Protein AF-A0A9D6YNT1-F1 (afdb_monomer)

pLDDT: mean 77.93, std 12.07, range [56.81, 93.31]

Radius of gyration: 22.13 Å; Cα contacts (8 Å, |Δi|>4): 5; chains: 1; bounding box: 39×24×65 Å

Sequence (74 aa):
MSKEEFQKQIQSAATQLNEKELEAVYSYLLSFLNNPRNQGKELVSMAGTVTVDDLKLMEEAINNGCEKIDANEW

Foldseek 3Di:
DDPVVVVVVVVVVLVVDDPVVNVVVVVVVVVCVPDVPCCVVVVVVVPDDCDPVNVVVVVVCCVVVDDDPDPVPD

Secondary structure (DSSP, 8-state):
--HHHHHHHHHHHHTTS-HHHHHHHHHHHHHHHH-TTTHHHHHHHHSPPPPHHHHHHHHHHHHHHS----TT--

Solvent-accessible surface area (backbone atoms only — not comparable to full-atom values): 4648 Å² total; per-residue (Å²): 136,53,76,68,58,52,53,52,52,53,52,58,55,56,74,73,51,54,73,70,56,49,48,50,52,50,53,53,56,49,52,54,77,76,38,76,85,58,47,70,67,63,47,55,79,65,52,73,78,79,46,76,66,56,51,49,54,52,52,51,49,50,68,72,65,53,81,76,84,58,86,83,80,117

Structure (mmCIF, N/CA/C/O backbone):
data_AF-A0A9D6YNT1-F1
#
_entry.id   AF-A0A9D6YNT1-F1
#
loop_
_atom_site.group_PDB
_atom_site.id
_atom_site.type_symbol
_atom_site.label_atom_id
_atom_site.label_alt_id
_atom_site.label_comp_id
_atom_site.label_asym_id
_atom_site.label_entity_id
_atom_site.label_seq_id
_atom_site.pdbx_PDB_ins_code
_atom_site.Cartn_x
_atom_site.Cartn_y
_atom_site.Cartn_z
_atom_site.occupancy
_atom_site.B_iso_or_equiv
_atom_site.auth_seq_id
_atom_site.auth_comp_id
_atom_site.auth_asym_id
_atom_site.auth_atom_id
_atom_site.pdbx_PDB_model_num
ATOM 1 N N . MET A 1 1 ? -5.046 15.925 -5.315 1.00 61.94 1 MET A N 1
ATOM 2 C CA . MET A 1 1 ? -5.508 15.629 -3.945 1.00 61.94 1 MET A CA 1
ATOM 3 C C . MET A 1 1 ? -4.665 16.436 -2.976 1.00 61.94 1 MET A C 1
ATOM 5 O O . MET A 1 1 ? -3.442 16.374 -3.068 1.00 61.94 1 MET A O 1
ATOM 9 N N . SER A 1 2 ? -5.292 17.246 -2.124 1.00 90.44 2 SER A N 1
ATOM 10 C CA . SER A 1 2 ? -4.585 18.063 -1.133 1.00 90.44 2 SER A CA 1
ATOM 11 C C . SER A 1 2 ? -4.189 17.233 0.097 1.00 90.44 2 SER A C 1
ATOM 13 O O . SER A 1 2 ? -4.752 16.169 0.364 1.00 90.44 2 SER A O 1
ATOM 15 N N . LYS A 1 3 ? -3.224 17.728 0.882 1.00 88.94 3 LYS A N 1
ATOM 16 C CA . LYS A 1 3 ? -2.808 17.096 2.147 1.00 88.94 3 LYS A CA 1
ATOM 17 C C . LYS A 1 3 ? -3.986 16.918 3.117 1.00 88.94 3 LYS A C 1
ATOM 19 O O . LYS A 1 3 ? -4.064 15.917 3.821 1.00 88.94 3 LYS A O 1
ATOM 24 N N . GLU A 1 4 ? -4.896 17.883 3.135 1.00 90.88 4 GLU A N 1
ATOM 25 C CA . GLU A 1 4 ? -6.062 17.912 4.021 1.00 90.88 4 GLU A CA 1
ATOM 26 C C . GLU A 1 4 ? -7.128 16.895 3.597 1.00 90.88 4 GLU A C 1
ATOM 28 O O . GLU A 1 4 ? -7.713 16.221 4.444 1.00 90.88 4 GLU A O 1
ATOM 33 N N . GLU A 1 5 ? -7.350 16.728 2.290 1.00 89.69 5 GLU A N 1
ATOM 34 C CA . GLU A 1 5 ? -8.229 15.679 1.758 1.00 89.69 5 GLU A CA 1
ATOM 35 C C . GLU A 1 5 ? -7.705 14.289 2.102 1.00 89.69 5 GLU A C 1
ATOM 37 O O . GLU A 1 5 ? -8.464 13.428 2.546 1.00 89.69 5 GLU A O 1
ATOM 42 N N . PHE A 1 6 ? -6.396 14.090 1.961 1.00 83.69 6 PHE A N 1
ATOM 43 C CA . PHE A 1 6 ? -5.761 12.822 2.286 1.00 83.69 6 PHE A CA 1
ATOM 44 C C . PHE A 1 6 ? -5.884 12.480 3.780 1.00 83.69 6 PHE A C 1
ATOM 46 O O . PHE A 1 6 ? -6.252 11.361 4.136 1.00 83.69 6 PHE A O 1
ATOM 53 N N . GLN A 1 7 ? -5.663 13.456 4.668 1.00 87.44 7 GLN A N 1
ATOM 54 C CA . GLN A 1 7 ? -5.845 13.268 6.112 1.00 87.44 7 GLN A CA 1
ATOM 55 C C . GLN A 1 7 ? -7.280 12.875 6.476 1.00 87.44 7 GLN A C 1
ATOM 57 O O . GLN A 1 7 ? -7.477 11.962 7.280 1.00 87.44 7 GLN A O 1
ATOM 62 N N . LYS A 1 8 ? -8.278 13.520 5.862 1.00 90.25 8 LYS A N 1
ATOM 63 C CA . LYS A 1 8 ? -9.691 13.178 6.077 1.00 90.25 8 LYS A CA 1
ATOM 64 C C . LYS A 1 8 ? -10.016 11.758 5.622 1.00 90.25 8 LYS A C 1
ATOM 66 O O . LYS A 1 8 ? -10.747 11.058 6.318 1.00 90.25 8 LYS A O 1
ATOM 71 N N . GLN A 1 9 ? -9.459 11.314 4.496 1.00 87.50 9 GLN A N 1
ATOM 72 C CA . GLN A 1 9 ? -9.656 9.946 4.011 1.00 87.50 9 GLN A CA 1
ATOM 73 C C . GLN A 1 9 ? -9.065 8.908 4.968 1.00 87.50 9 GLN A C 1
ATOM 75 O O . GLN A 1 9 ? -9.752 7.947 5.307 1.00 87.50 9 GLN A O 1
ATOM 80 N N . ILE A 1 10 ? -7.843 9.126 5.468 1.00 87.94 10 ILE A N 1
ATOM 81 C CA . ILE A 1 10 ? -7.228 8.218 6.449 1.00 87.94 10 ILE A CA 1
ATOM 82 C C . ILE A 1 10 ? -8.053 8.160 7.735 1.00 87.94 10 ILE A C 1
ATOM 84 O O . ILE A 1 10 ? -8.317 7.072 8.240 1.00 87.94 10 ILE A O 1
ATOM 88 N N . GLN A 1 11 ? -8.491 9.308 8.256 1.00 88.94 11 GLN A N 1
ATOM 89 C CA . GLN A 1 11 ? -9.323 9.344 9.461 1.00 88.94 11 GLN A CA 1
ATOM 90 C C . GLN A 1 11 ? -10.644 8.600 9.257 1.00 88.94 11 GLN A C 1
ATOM 92 O O . GLN A 1 11 ? -11.020 7.787 10.097 1.00 88.94 11 GLN A O 1
ATOM 97 N N . SER A 1 12 ? -11.316 8.816 8.124 1.00 90.62 12 SER A N 1
ATOM 98 C CA . SER A 1 12 ? -12.548 8.096 7.799 1.00 90.62 12 SER A CA 1
ATOM 99 C C . SER A 1 12 ? -12.321 6.587 7.697 1.00 90.62 12 SER A C 1
ATOM 101 O O . SER A 1 12 ? -13.135 5.821 8.207 1.00 90.62 12 SER A O 1
ATOM 103 N N . ALA A 1 13 ? -11.229 6.147 7.073 1.00 88.31 13 ALA A N 1
ATOM 104 C CA . ALA A 1 13 ? -10.901 4.728 6.960 1.00 88.31 13 ALA A CA 1
ATOM 105 C C . ALA A 1 13 ? -10.595 4.107 8.333 1.00 88.31 13 ALA A C 1
ATOM 107 O O . ALA A 1 13 ? -11.094 3.032 8.647 1.00 88.31 13 ALA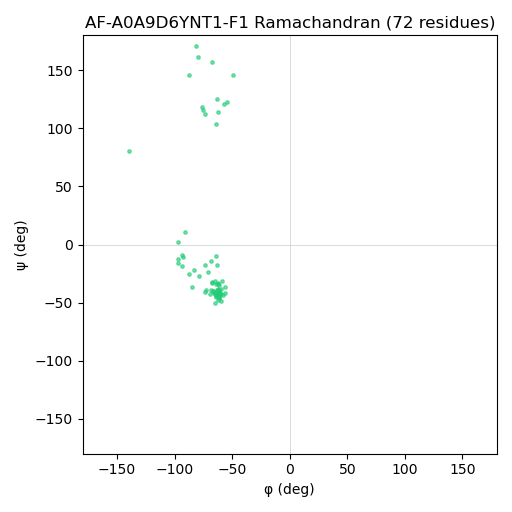 A O 1
ATOM 108 N N . ALA A 1 14 ? -9.854 4.815 9.190 1.00 87.06 14 ALA A N 1
ATOM 109 C CA . ALA A 1 14 ? -9.517 4.343 10.531 1.00 87.06 14 ALA A CA 1
ATOM 110 C C . ALA A 1 14 ? -10.756 4.134 11.417 1.00 87.06 14 ALA A C 1
ATOM 112 O O . ALA A 1 14 ? -10.785 3.195 12.205 1.00 87.06 14 ALA A O 1
ATOM 113 N N . THR A 1 15 ? -11.802 4.958 11.262 1.00 89.75 15 THR A N 1
ATOM 114 C CA . THR A 1 15 ? -13.054 4.799 12.031 1.00 89.75 15 THR A CA 1
ATOM 115 C C . THR A 1 15 ? -13.866 3.553 11.673 1.00 89.75 15 THR A C 1
ATOM 117 O O . THR A 1 15 ? -14.772 3.192 12.417 1.00 89.75 15 THR A O 1
ATOM 120 N N . GLN A 1 16 ? -13.562 2.900 10.548 1.00 92.88 16 GLN A N 1
ATOM 121 C CA . GLN A 1 16 ? -14.253 1.688 10.099 1.00 92.88 16 GLN A CA 1
ATOM 122 C C . GLN A 1 16 ? -13.569 0.401 10.579 1.00 92.88 16 GLN A C 1
ATOM 124 O O . GLN A 1 16 ? -14.145 -0.675 10.435 1.00 92.88 16 GLN A O 1
ATOM 129 N N . LEU A 1 17 ? -12.361 0.507 11.137 1.00 92.00 17 LEU A N 1
ATOM 130 C CA . LEU A 1 17 ? -11.573 -0.634 11.590 1.00 92.00 17 LEU A CA 1
ATOM 131 C C . LEU A 1 17 ? -11.919 -1.009 13.030 1.00 92.00 17 LEU A C 1
ATOM 133 O O . LEU A 1 17 ? -12.189 -0.151 13.874 1.00 92.00 17 LEU A O 1
ATOM 137 N N . ASN A 1 18 ? -11.862 -2.303 13.326 1.00 93.31 18 ASN A N 1
ATOM 138 C CA . ASN A 1 18 ? -11.9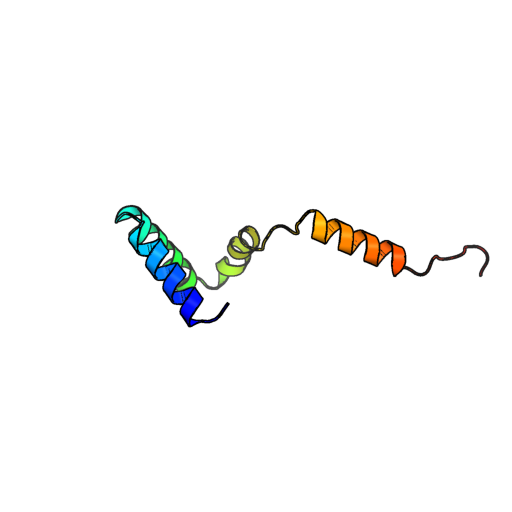24 -2.787 14.700 1.00 93.31 18 ASN A CA 1
ATOM 139 C C . ASN A 1 18 ? -10.556 -2.683 15.401 1.00 93.31 18 ASN A C 1
ATOM 141 O O . ASN A 1 18 ? -9.528 -2.417 14.781 1.00 93.31 18 ASN A O 1
ATOM 145 N N . GLU A 1 19 ? -10.539 -2.916 16.714 1.00 91.94 19 GLU A N 1
ATOM 146 C CA . GLU A 1 19 ? -9.336 -2.776 17.545 1.00 91.94 19 GLU A CA 1
ATOM 147 C C . GLU A 1 19 ? -8.157 -3.634 17.055 1.00 91.94 19 GLU A C 1
ATOM 149 O O . GLU A 1 19 ? -7.033 -3.143 16.980 1.00 91.94 19 GLU A O 1
ATOM 154 N N . LYS A 1 20 ? -8.411 -4.882 16.635 1.00 92.19 20 LYS A N 1
ATOM 155 C CA . LYS A 1 20 ? -7.361 -5.788 16.139 1.00 92.19 20 LYS A CA 1
ATOM 156 C C . LYS A 1 20 ? -6.783 -5.328 14.806 1.00 92.19 20 LYS A C 1
ATOM 158 O O . LYS A 1 20 ? -5.582 -5.439 14.576 1.00 92.19 20 LYS A O 1
ATOM 163 N N . GLU A 1 21 ? -7.632 -4.830 13.916 1.00 88.94 21 GLU A N 1
ATOM 164 C CA . GLU A 1 21 ? -7.205 -4.275 12.630 1.00 88.94 21 GLU A CA 1
ATOM 165 C C . GLU A 1 21 ? -6.392 -2.995 12.829 1.00 88.94 21 GLU A C 1
ATOM 167 O O . GLU A 1 21 ? -5.363 -2.803 12.182 1.00 88.94 21 GLU A O 1
ATOM 172 N N . LEU A 1 22 ? -6.811 -2.146 13.768 1.00 89.88 22 LEU A N 1
ATOM 173 C CA . LEU A 1 22 ? -6.118 -0.907 14.099 1.00 89.88 22 LEU A CA 1
ATOM 174 C C . LEU A 1 22 ? -4.742 -1.182 14.729 1.00 89.88 22 LEU A C 1
ATOM 176 O O . LEU A 1 22 ? -3.758 -0.534 14.368 1.00 89.88 22 LEU A O 1
ATOM 180 N N . GLU A 1 23 ? -4.648 -2.192 15.596 1.00 91.12 23 GLU A N 1
ATOM 181 C CA . GLU A 1 23 ? -3.384 -2.673 16.164 1.00 91.12 23 GLU A CA 1
ATOM 182 C C . GLU A 1 23 ? -2.454 -3.249 15.085 1.00 91.12 23 GLU A C 1
ATOM 184 O O . GLU A 1 23 ? -1.258 -2.948 15.072 1.00 91.12 23 GLU A O 1
ATOM 189 N N . ALA A 1 24 ? -2.992 -4.012 14.129 1.00 87.12 2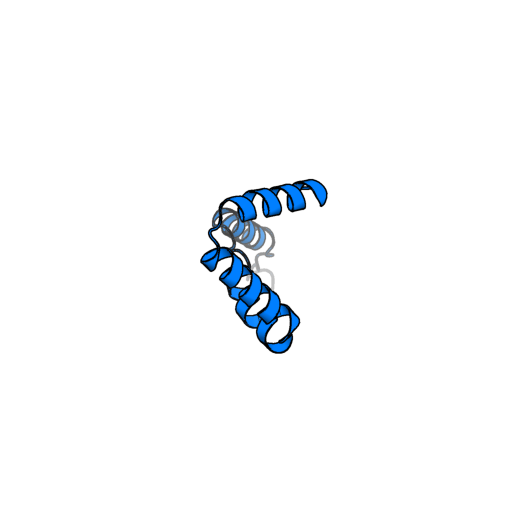4 ALA A N 1
ATOM 190 C CA . ALA A 1 24 ? -2.221 -4.543 13.007 1.00 87.12 24 ALA A CA 1
ATOM 191 C C . ALA A 1 24 ? -1.650 -3.423 12.124 1.00 87.12 24 ALA A C 1
ATOM 193 O O . ALA A 1 24 ? -0.466 -3.455 11.785 1.00 87.12 24 ALA A O 1
ATOM 194 N N . VAL A 1 25 ? -2.452 -2.401 11.803 1.00 87.44 25 VAL A N 1
ATOM 195 C CA . VAL A 1 25 ? -1.992 -1.219 11.055 1.00 87.44 25 VAL A CA 1
ATOM 196 C C . VAL A 1 25 ? -0.914 -0.466 11.834 1.00 87.44 25 VAL A C 1
ATOM 198 O O . VAL A 1 25 ? 0.110 -0.094 11.263 1.00 87.44 25 VAL A O 1
ATOM 201 N N . TYR A 1 26 ? -1.099 -0.263 13.139 1.00 86.31 26 TYR A N 1
ATOM 202 C CA . TYR A 1 26 ? -0.109 0.409 13.980 1.00 86.31 26 TYR A CA 1
ATOM 203 C C . TYR A 1 26 ? 1.219 -0.359 14.040 1.00 86.31 26 TYR A C 1
ATOM 205 O O . TYR A 1 26 ? 2.281 0.220 13.811 1.00 86.31 26 TYR A O 1
ATOM 213 N N . SER A 1 27 ? 1.159 -1.672 14.272 1.00 85.88 27 SER A N 1
ATOM 214 C CA . SER A 1 27 ? 2.321 -2.566 14.262 1.00 85.88 27 SER A CA 1
ATOM 215 C C . SER A 1 27 ? 3.044 -2.532 12.912 1.00 85.88 27 SER A C 1
ATOM 217 O O . SER A 1 27 ? 4.269 -2.389 12.851 1.00 85.88 27 SER A O 1
ATOM 219 N N . TYR A 1 28 ? 2.279 -2.556 11.820 1.00 82.94 28 TYR A N 1
ATOM 220 C CA . TYR A 1 28 ? 2.807 -2.427 10.470 1.00 82.94 28 TYR A CA 1
ATOM 221 C C . TYR A 1 28 ? 3.547 -1.099 10.271 1.00 82.94 28 TYR A C 1
ATOM 223 O O . TYR A 1 28 ?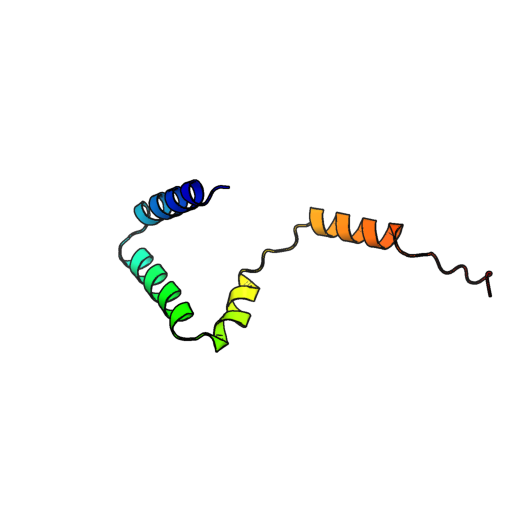 4.700 -1.107 9.847 1.00 82.94 28 TYR A O 1
ATOM 231 N N . LEU A 1 29 ? 2.965 0.037 10.666 1.00 83.44 29 LEU A N 1
ATOM 232 C CA . LEU A 1 29 ? 3.623 1.348 10.583 1.00 83.44 29 LEU A CA 1
ATOM 233 C C . LEU A 1 29 ? 4.902 1.421 11.430 1.00 83.44 29 LEU A C 1
ATOM 235 O O . LEU A 1 29 ? 5.918 1.952 10.976 1.00 83.44 29 LEU A O 1
ATOM 239 N N . LEU A 1 30 ? 4.888 0.855 12.639 1.00 83.75 30 LEU A N 1
ATOM 240 C CA . LEU A 1 30 ? 6.076 0.779 13.491 1.00 83.75 30 LEU A CA 1
ATOM 241 C C . LEU A 1 30 ? 7.200 -0.048 12.854 1.00 83.75 30 LEU A C 1
ATOM 243 O O . LEU A 1 30 ? 8.376 0.273 13.044 1.00 83.75 30 LEU A O 1
ATOM 247 N N . SER A 1 31 ? 6.863 -1.085 12.085 1.00 79.81 31 SER A N 1
ATOM 248 C CA . SER A 1 31 ? 7.855 -1.902 11.380 1.00 79.81 31 SER A CA 1
ATOM 249 C C . SER A 1 31 ? 8.667 -1.081 10.365 1.00 79.81 31 SER A C 1
ATOM 251 O O . SER A 1 31 ? 9.882 -1.272 10.258 1.00 79.81 31 SER A O 1
ATOM 253 N N . PHE A 1 32 ? 8.047 -0.082 9.718 1.00 71.38 32 PHE A N 1
ATOM 254 C CA . PHE A 1 32 ? 8.748 0.838 8.816 1.00 71.38 32 PHE A CA 1
ATOM 255 C C . PHE A 1 32 ? 9.701 1.759 9.562 1.00 71.38 32 PHE A C 1
ATOM 257 O O . PHE A 1 32 ? 10.822 1.967 9.103 1.00 71.38 32 PHE A O 1
ATOM 264 N N . LEU A 1 33 ? 9.282 2.306 10.704 1.00 76.94 33 LEU A N 1
ATOM 265 C CA . LEU A 1 33 ? 10.092 3.263 11.462 1.00 76.94 33 LEU A CA 1
ATOM 266 C C . LEU A 1 33 ? 11.351 2.618 12.054 1.00 76.94 33 LEU A C 1
ATOM 268 O O . LEU A 1 33 ? 12.390 3.268 12.150 1.00 76.94 33 LEU A O 1
ATOM 272 N N . ASN A 1 34 ? 11.271 1.335 12.414 1.00 76.25 34 ASN A N 1
ATOM 273 C CA . ASN A 1 34 ? 12.332 0.644 13.143 1.00 76.25 34 ASN A CA 1
ATOM 274 C C . ASN A 1 34 ? 13.290 -0.168 12.256 1.00 76.25 34 ASN A C 1
ATOM 276 O O . ASN A 1 34 ? 14.341 -0.589 12.739 1.00 76.25 34 ASN A O 1
ATOM 280 N N . ASN A 1 35 ? 12.972 -0.402 10.976 1.00 67.75 35 ASN A N 1
ATOM 281 C CA . ASN A 1 35 ? 13.837 -1.190 10.094 1.00 67.75 35 ASN A CA 1
ATOM 282 C C . ASN A 1 35 ? 13.947 -0.619 8.667 1.00 67.75 35 ASN A C 1
ATOM 284 O O . ASN A 1 35 ? 13.338 -1.140 7.728 1.00 67.75 35 ASN A O 1
ATOM 288 N N . PRO A 1 36 ? 14.797 0.404 8.458 1.00 59.94 36 PRO A N 1
ATOM 289 C CA . PRO A 1 36 ? 14.958 1.053 7.158 1.00 59.94 36 PRO A CA 1
ATOM 290 C C . PRO A 1 36 ? 15.504 0.143 6.049 1.00 59.94 36 PRO A C 1
ATOM 292 O O . PRO A 1 36 ? 15.359 0.441 4.868 1.00 59.94 36 PRO A O 1
ATOM 295 N N . ARG A 1 37 ? 16.113 -0.996 6.400 1.00 56.81 37 ARG A N 1
ATOM 296 C CA . ARG A 1 37 ? 16.799 -1.881 5.447 1.00 56.81 37 ARG A CA 1
ATOM 297 C C . ARG A 1 37 ? 15.853 -2.852 4.723 1.00 56.81 37 ARG A C 1
ATOM 299 O O . ARG A 1 37 ? 16.186 -3.311 3.634 1.00 56.81 37 ARG A O 1
ATOM 306 N N . ASN A 1 38 ? 14.675 -3.121 5.293 1.00 56.84 38 ASN A N 1
ATOM 307 C CA . ASN A 1 38 ? 13.650 -3.994 4.702 1.00 56.84 38 ASN A CA 1
ATOM 308 C C . ASN A 1 38 ? 12.595 -3.231 3.878 1.00 56.84 38 ASN A C 1
ATOM 310 O O . ASN A 1 38 ? 11.833 -3.851 3.139 1.00 56.84 38 ASN A O 1
ATOM 314 N N . GLN A 1 39 ? 12.600 -1.895 3.939 1.00 60.81 39 GLN A N 1
ATOM 315 C CA . GLN A 1 39 ? 11.613 -1.032 3.281 1.00 60.81 39 GLN A CA 1
ATOM 316 C C . GLN A 1 39 ? 11.586 -1.218 1.756 1.00 60.81 39 GLN A C 1
ATOM 318 O O . GLN A 1 39 ? 10.520 -1.248 1.157 1.00 60.81 39 GLN A O 1
ATOM 323 N N . GLY A 1 40 ? 12.741 -1.417 1.113 1.00 57.50 40 GLY A N 1
ATOM 324 C CA . GLY A 1 40 ? 12.808 -1.520 -0.348 1.00 57.50 40 GLY A CA 1
ATOM 325 C C . GLY A 1 40 ? 12.088 -2.738 -0.938 1.00 57.50 40 GLY A C 1
ATOM 326 O O . GLY A 1 40 ? 11.570 -2.644 -2.041 1.00 57.50 40 GLY A O 1
ATOM 327 N 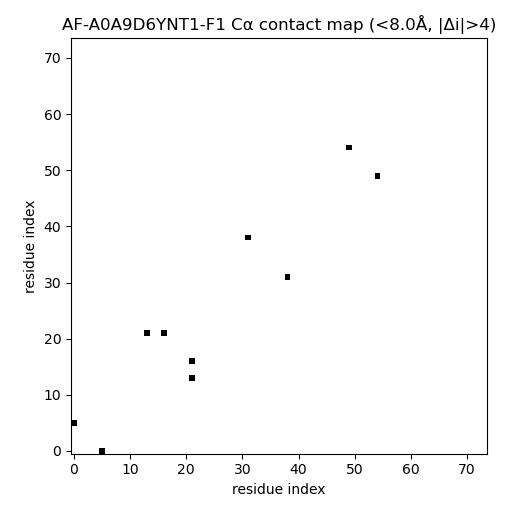N . LYS A 1 41 ? 12.028 -3.876 -0.232 1.00 62.75 41 LYS A N 1
ATOM 328 C CA . LYS A 1 41 ? 11.412 -5.109 -0.763 1.00 62.75 41 LYS A CA 1
ATOM 329 C C . LYS A 1 41 ? 9.900 -5.152 -0.560 1.00 62.75 41 LYS A C 1
ATOM 331 O O . LYS A 1 41 ? 9.195 -5.633 -1.439 1.00 62.75 41 LYS A O 1
ATOM 336 N N . GLU A 1 42 ? 9.407 -4.639 0.565 1.00 61.34 42 GLU A N 1
ATOM 337 C CA . GLU A 1 42 ? 7.963 -4.580 0.830 1.00 61.34 42 GLU A CA 1
ATOM 338 C C . GLU A 1 42 ? 7.279 -3.427 0.094 1.00 61.34 42 GLU A C 1
ATOM 340 O O . GLU A 1 42 ? 6.124 -3.543 -0.291 1.00 61.34 42 GLU A O 1
ATOM 345 N N . LEU A 1 43 ? 7.995 -2.339 -0.202 1.00 60.31 43 LEU A N 1
ATOM 346 C CA . LEU A 1 43 ? 7.453 -1.277 -1.050 1.00 60.31 43 LEU A CA 1
ATOM 347 C C . LEU A 1 43 ? 7.323 -1.707 -2.518 1.00 60.31 43 LEU A C 1
ATOM 349 O O . LEU A 1 43 ? 6.488 -1.161 -3.227 1.00 60.31 43 LEU A O 1
ATOM 353 N N . VAL A 1 44 ? 8.092 -2.702 -2.980 1.00 61.25 44 VAL A N 1
ATOM 354 C CA . VAL A 1 44 ? 7.975 -3.240 -4.350 1.00 61.25 44 VAL A CA 1
ATOM 355 C C . VAL A 1 44 ? 6.652 -3.976 -4.564 1.00 61.25 44 VAL A C 1
ATOM 357 O O . VAL A 1 44 ? 6.107 -3.896 -5.658 1.00 61.25 44 VAL A O 1
ATOM 360 N N . SER A 1 45 ? 6.088 -4.638 -3.547 1.00 57.16 45 SER A N 1
ATOM 361 C CA . SER A 1 45 ? 4.744 -5.231 -3.667 1.00 57.16 45 SER A CA 1
ATOM 362 C C . SER A 1 45 ? 3.628 -4.181 -3.647 1.00 57.16 45 SER A C 1
ATOM 364 O O . SER A 1 45 ? 2.509 -4.473 -4.061 1.00 57.16 45 SER A O 1
ATOM 366 N N . MET A 1 46 ? 3.935 -2.967 -3.179 1.00 57.91 46 MET A N 1
ATOM 367 C CA . MET A 1 46 ? 3.035 -1.810 -3.168 1.00 57.91 46 MET A CA 1
ATOM 368 C C . MET A 1 46 ? 3.240 -0.866 -4.356 1.00 57.91 46 MET A C 1
ATOM 370 O O . MET A 1 46 ? 2.383 -0.018 -4.611 1.00 57.91 46 MET A O 1
ATOM 374 N N . ALA A 1 47 ? 4.360 -0.978 -5.075 1.00 57.12 47 ALA A N 1
ATOM 375 C CA . ALA 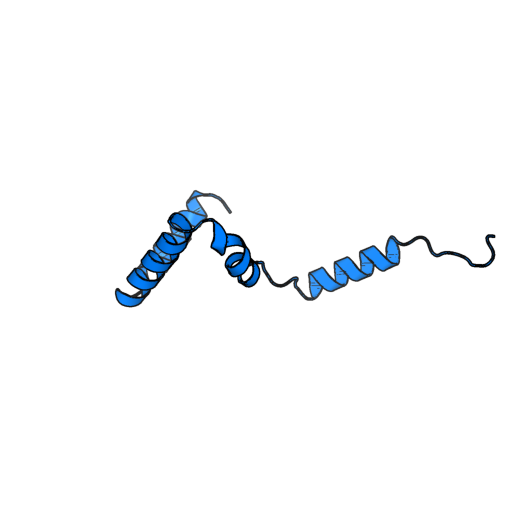A 1 47 ? 4.582 -0.255 -6.314 1.00 57.12 47 ALA A CA 1
ATOM 376 C C . ALA A 1 47 ? 3.517 -0.725 -7.310 1.00 57.12 47 ALA A C 1
ATOM 378 O O . ALA A 1 47 ? 3.457 -1.903 -7.658 1.00 57.12 47 ALA A O 1
ATOM 379 N N . GLY A 1 48 ? 2.624 0.195 -7.676 1.00 64.50 48 GLY A N 1
ATOM 380 C CA . GLY A 1 48 ? 1.425 -0.099 -8.449 1.00 64.50 48 GLY A CA 1
ATOM 381 C C . GLY A 1 48 ? 1.710 -0.934 -9.693 1.00 64.50 48 GLY A C 1
ATOM 382 O O . GLY A 1 48 ? 2.745 -0.799 -10.346 1.00 64.50 48 GLY A O 1
ATOM 383 N N . THR A 1 49 ? 0.763 -1.799 -10.037 1.00 67.12 49 THR A N 1
ATOM 384 C CA . THR A 1 49 ? 0.781 -2.495 -11.319 1.00 67.12 49 THR A CA 1
ATOM 385 C C . THR A 1 49 ? 0.649 -1.463 -12.431 1.00 67.12 49 THR A C 1
ATOM 387 O O . THR A 1 49 ? -0.316 -0.696 -12.425 1.00 67.12 49 THR A O 1
ATOM 390 N N . VAL A 1 50 ? 1.590 -1.455 -13.382 1.00 7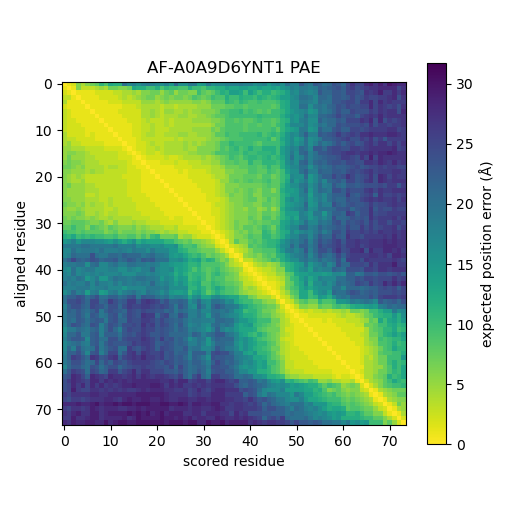4.88 50 VAL A N 1
ATOM 391 C CA . VAL A 1 50 ? 1.421 -0.714 -14.639 1.00 74.88 50 VAL A CA 1
ATOM 392 C C . VAL A 1 50 ? 0.107 -1.187 -15.248 1.00 74.88 50 VAL A C 1
ATOM 394 O O . VAL A 1 50 ? -0.101 -2.393 -15.413 1.00 74.88 50 VAL A O 1
ATOM 397 N N . THR A 1 51 ? -0.819 -0.261 -15.487 1.00 79.06 51 THR A N 1
ATOM 398 C CA . THR A 1 51 ? -2.124 -0.641 -16.020 1.00 79.06 51 THR A CA 1
ATOM 399 C C . THR A 1 51 ? -1.959 -1.161 -17.447 1.00 79.06 51 THR A C 1
ATOM 401 O O . THR A 1 51 ? -0.986 -0.849 -18.131 1.00 79.06 51 THR A O 1
ATOM 404 N N . VAL A 1 52 ? -2.906 -1.971 -17.925 1.00 77.38 52 VAL A N 1
ATOM 405 C CA . VAL A 1 52 ? -2.873 -2.461 -19.315 1.00 77.38 52 VAL A CA 1
ATOM 406 C C . VAL A 1 52 ? -2.878 -1.298 -20.313 1.00 77.38 52 VAL A C 1
ATOM 408 O O . VAL A 1 52 ? -2.273 -1.401 -21.376 1.00 77.38 52 VAL A O 1
ATOM 411 N N . ASP A 1 53 ? -3.523 -0.187 -19.965 1.00 81.56 53 ASP A N 1
ATOM 412 C CA . ASP A 1 53 ? -3.564 1.002 -20.811 1.00 81.56 53 ASP A CA 1
ATOM 413 C C . ASP A 1 53 ? -2.218 1.737 -20.817 1.00 81.56 53 ASP A C 1
ATOM 415 O O . ASP A 1 53 ? -1.734 2.102 -21.888 1.00 81.56 53 ASP A O 1
ATOM 419 N N . ASP A 1 54 ? -1.552 1.851 -19.664 1.00 84.69 54 ASP A N 1
ATOM 420 C CA . ASP A 1 54 ? -0.188 2.389 -19.597 1.00 84.69 54 ASP A CA 1
ATOM 421 C C . ASP A 1 54 ? 0.802 1.509 -20.377 1.00 8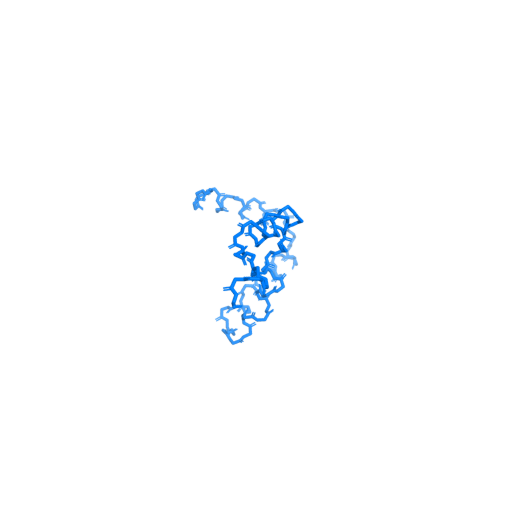4.69 54 ASP A C 1
ATOM 423 O O . ASP A 1 54 ? 1.665 2.030 -21.082 1.00 84.69 54 ASP A O 1
ATOM 427 N N . LEU A 1 55 ? 0.650 0.178 -20.325 1.00 82.00 55 LEU A N 1
ATOM 428 C CA . LEU A 1 55 ? 1.468 -0.748 -21.119 1.00 82.00 55 LEU A CA 1
ATOM 429 C C . LEU A 1 55 ? 1.301 -0.519 -22.627 1.00 82.00 55 LEU A C 1
ATOM 431 O O . LEU A 1 55 ? 2.297 -0.517 -23.349 1.00 82.00 55 LEU A O 1
ATOM 435 N N . LYS A 1 56 ? 0.072 -0.285 -23.102 1.00 86.38 56 LYS A N 1
ATOM 436 C CA . LYS A 1 56 ? -0.186 0.025 -24.519 1.00 86.38 56 LYS A CA 1
ATOM 437 C C . LYS A 1 56 ? 0.439 1.351 -24.934 1.00 86.38 56 LYS A C 1
ATOM 439 O O . LYS A 1 56 ? 1.055 1.425 -25.990 1.00 86.38 56 LYS A O 1
ATOM 444 N N . LEU A 1 57 ? 0.332 2.381 -24.094 1.00 90.06 57 LEU A N 1
ATOM 445 C CA . LEU A 1 57 ? 0.959 3.678 -24.362 1.00 90.06 57 LEU A CA 1
ATOM 446 C C . LEU A 1 57 ? 2.484 3.560 -24.451 1.00 90.06 57 LEU A C 1
ATOM 448 O O . LEU A 1 57 ? 3.109 4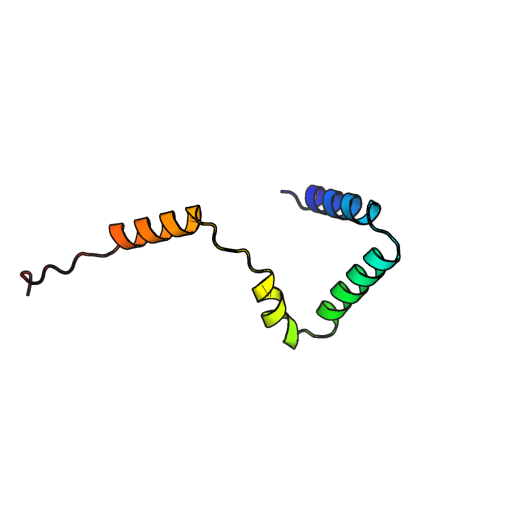.180 -25.312 1.00 90.06 57 LEU A O 1
ATOM 452 N N . MET A 1 58 ? 3.088 2.741 -23.588 1.00 86.06 58 MET A N 1
ATOM 453 C CA . MET A 1 58 ? 4.520 2.449 -23.644 1.00 86.06 58 MET A CA 1
ATOM 454 C C . MET A 1 58 ? 4.896 1.710 -24.936 1.00 86.06 58 MET A C 1
ATOM 456 O O . MET A 1 58 ? 5.879 2.076 -25.578 1.00 86.06 58 MET A O 1
ATOM 460 N N . GLU A 1 59 ? 4.113 0.709 -25.346 1.00 86.62 59 GLU A N 1
ATOM 461 C CA . GLU A 1 59 ? 4.317 -0.034 -26.596 1.00 86.62 59 GLU A CA 1
ATOM 462 C C . GLU A 1 59 ? 4.216 0.873 -27.834 1.00 86.62 59 GLU A C 1
ATOM 464 O O . GLU A 1 59 ? 5.088 0.840 -28.704 1.00 86.62 59 GLU A O 1
ATOM 469 N N . GLU A 1 60 ? 3.202 1.736 -27.900 1.00 88.75 60 GLU A N 1
ATOM 470 C CA . GLU A 1 60 ? 3.048 2.719 -28.977 1.00 88.75 60 GLU A CA 1
ATOM 471 C C . GLU A 1 60 ? 4.221 3.703 -29.024 1.00 88.75 60 GLU A C 1
ATOM 473 O O . GLU A 1 60 ? 4.750 3.980 -30.101 1.00 88.75 60 GLU A O 1
ATOM 478 N N . ALA A 1 61 ? 4.666 4.208 -27.870 1.00 87.62 61 ALA A N 1
ATOM 479 C CA . ALA A 1 61 ? 5.799 5.125 -27.792 1.00 87.62 61 ALA A CA 1
ATOM 480 C C . ALA A 1 61 ? 7.108 4.477 -28.272 1.00 87.62 61 ALA A C 1
ATOM 482 O O . ALA A 1 61 ? 7.886 5.127 -28.969 1.00 87.62 61 ALA A O 1
ATOM 483 N N . ILE A 1 62 ? 7.337 3.198 -27.955 1.00 83.94 62 ILE A N 1
ATOM 484 C CA . ILE A 1 62 ? 8.495 2.435 -28.447 1.00 83.94 62 ILE A CA 1
ATOM 485 C C . ILE A 1 62 ? 8.407 2.264 -29.967 1.00 83.94 62 ILE A C 1
ATOM 487 O O . ILE A 1 62 ? 9.349 2.596 -30.683 1.00 83.94 62 ILE A O 1
ATOM 491 N N . ASN A 1 63 ? 7.261 1.810 -30.474 1.00 82.62 63 ASN A N 1
ATOM 492 C CA . ASN A 1 63 ? 7.072 1.553 -31.903 1.00 82.62 63 ASN A CA 1
ATOM 493 C C . ASN A 1 63 ? 7.164 2.824 -32.762 1.00 82.62 63 ASN A C 1
ATOM 495 O O . ASN A 1 63 ? 7.647 2.767 -33.893 1.00 82.62 63 ASN A O 1
ATOM 499 N N . ASN A 1 64 ? 6.712 3.962 -32.232 1.00 82.75 64 ASN A N 1
ATOM 500 C CA . ASN A 1 64 ? 6.738 5.247 -32.929 1.00 82.75 64 ASN A CA 1
ATOM 501 C C . ASN A 1 64 ? 8.056 6.013 -32.733 1.00 82.75 64 ASN A C 1
ATOM 503 O O . ASN A 1 64 ? 8.389 6.861 -33.557 1.00 82.75 64 ASN A O 1
ATOM 507 N N . GLY A 1 65 ? 8.775 5.755 -31.637 1.00 73.25 65 GLY A N 1
ATOM 508 C CA . GLY A 1 65 ? 10.015 6.445 -31.276 1.00 73.25 65 GLY A CA 1
ATOM 509 C C . GLY A 1 65 ? 11.292 5.754 -31.752 1.00 73.25 65 GLY A C 1
ATOM 510 O O . GLY A 1 65 ? 12.336 6.400 -31.816 1.00 73.25 65 GLY A O 1
ATOM 511 N N . CYS A 1 66 ? 11.244 4.462 -32.090 1.00 72.50 66 CYS A N 1
ATOM 512 C CA . CYS A 1 66 ? 12.396 3.762 -32.647 1.00 72.50 66 CYS A CA 1
ATOM 513 C C . CYS A 1 66 ? 12.600 4.128 -34.122 1.00 72.50 66 CYS A C 1
ATOM 515 O O . CYS A 1 66 ? 11.762 3.838 -34.978 1.00 72.50 66 CYS A O 1
ATOM 517 N N . GLU A 1 67 ? 13.757 4.719 -34.419 1.00 69.44 67 GLU A N 1
ATOM 518 C CA . GLU A 1 67 ? 14.264 4.841 -35.783 1.00 69.44 67 GLU A CA 1
ATOM 519 C C . GLU A 1 67 ? 14.364 3.434 -36.389 1.00 69.44 67 GLU A C 1
ATOM 521 O O . GLU A 1 67 ? 14.990 2.528 -35.828 1.00 69.44 67 GLU A O 1
ATOM 526 N N . LYS A 1 68 ? 13.661 3.215 -37.501 1.00 68.69 68 LYS A N 1
ATOM 527 C CA . LYS A 1 68 ? 13.693 1.932 -38.198 1.00 68.69 68 LYS A CA 1
ATOM 528 C C . LYS A 1 68 ? 15.035 1.845 -38.905 1.00 68.69 68 LYS A C 1
ATOM 530 O O . LYS A 1 68 ? 15.268 2.598 -39.839 1.00 68.69 68 LYS A O 1
ATOM 535 N N . ILE A 1 69 ? 15.894 0.931 -38.463 1.00 66.56 69 ILE A N 1
ATOM 536 C CA . ILE A 1 69 ? 17.143 0.634 -39.165 1.00 66.56 69 ILE A CA 1
ATOM 537 C C . ILE A 1 69 ? 16.764 0.062 -40.538 1.00 66.56 69 ILE A C 1
ATOM 539 O O . ILE A 1 69 ? 16.328 -1.089 -40.627 1.00 66.56 69 ILE A O 1
ATOM 543 N N . ASP A 1 70 ? 16.883 0.865 -41.596 1.00 66.25 70 ASP A N 1
ATOM 544 C CA . ASP A 1 70 ? 16.826 0.365 -42.965 1.00 66.25 70 ASP A CA 1
ATOM 545 C C . ASP A 1 70 ? 18.158 -0.325 -43.262 1.00 66.25 70 ASP A C 1
ATOM 547 O O . ASP A 1 70 ? 19.228 0.285 -43.254 1.00 66.25 70 ASP A O 1
ATOM 551 N N . ALA A 1 71 ? 18.095 -1.632 -43.505 1.00 64.38 71 ALA A N 1
ATOM 552 C CA . ALA A 1 71 ? 19.268 -2.431 -43.837 1.00 64.38 71 ALA A CA 1
ATOM 553 C C . ALA A 1 71 ? 19.930 -2.012 -45.167 1.00 64.38 71 ALA A C 1
ATOM 555 O O . ALA A 1 71 ? 21.022 -2.490 -45.460 1.00 64.38 71 ALA A O 1
ATOM 556 N N . ASN A 1 72 ? 19.289 -1.147 -45.964 1.00 67.12 72 ASN A N 1
ATOM 557 C CA . ASN A 1 72 ? 19.818 -0.613 -47.221 1.00 67.12 72 ASN A CA 1
ATOM 558 C C . ASN A 1 72 ? 20.469 0.775 -47.088 1.00 67.12 72 ASN A C 1
ATOM 560 O O . ASN A 1 72 ? 20.892 1.330 -48.101 1.00 67.12 72 ASN A O 1
ATOM 564 N N . GLU A 1 73 ? 20.544 1.351 -45.884 1.00 57.53 73 GLU A N 1
ATOM 565 C CA . GLU A 1 73 ? 21.205 2.646 -45.646 1.00 57.53 73 GLU A CA 1
ATOM 566 C C . GLU A 1 73 ? 22.700 2.532 -45.269 1.00 57.53 73 GLU A C 1
ATOM 568 O O . GLU A 1 73 ? 23.303 3.525 -44.863 1.00 57.53 73 GLU A O 1
ATOM 573 N N . TRP A 1 74 ? 23.317 1.348 -45.404 1.00 60.56 74 TRP A N 1
ATOM 574 C CA . TRP A 1 74 ? 24.737 1.099 -45.094 1.00 60.56 74 TRP A CA 1
ATOM 575 C C . TRP A 1 74 ? 25.544 0.686 -46.327 1.00 60.56 74 TRP A C 1
ATOM 577 O O . TRP A 1 74 ? 25.130 -0.272 -47.018 1.00 60.56 74 TRP A O 1
#

Mean predicted aligned error: 14.14 Å